Protein AF-A0A0F5JV60-F1 (afdb_monomer_lite)

Structure (mmCIF, N/CA/C/O backbone):
data_AF-A0A0F5JV60-F1
#
_entry.id   AF-A0A0F5JV60-F1
#
loop_
_atom_site.group_PDB
_atom_site.id
_atom_site.type_symbol
_atom_site.label_atom_id
_atom_site.label_alt_id
_atom_site.label_comp_id
_atom_site.label_asym_id
_atom_site.label_entity_id
_atom_site.label_seq_id
_atom_site.pdbx_PDB_ins_code
_atom_site.Cartn_x
_atom_site.Cartn_y
_atom_site.Cartn_z
_atom_site.occupancy
_atom_site.B_iso_or_equiv
_atom_site.auth_seq_id
_atom_site.auth_comp_id
_atom_site.auth_asym_id
_atom_site.auth_atom_id
_atom_site.pdbx_PDB_model_num
ATOM 1 N N . MET A 1 1 ? -15.713 -7.483 11.713 1.00 86.31 1 MET A N 1
ATOM 2 C CA . MET A 1 1 ? -15.907 -7.199 10.275 1.00 86.31 1 MET A CA 1
ATOM 3 C C . MET A 1 1 ? -15.087 -5.976 9.952 1.00 86.31 1 MET A C 1
ATOM 5 O O . MET A 1 1 ? -15.219 -4.983 10.658 1.00 86.31 1 MET A O 1
ATOM 9 N N . LEU A 1 2 ? -14.260 -6.073 8.915 1.00 94.25 2 LEU A N 1
ATOM 10 C CA . LEU A 1 2 ? -13.520 -4.951 8.355 1.00 94.25 2 LEU A CA 1
ATOM 11 C C . LEU A 1 2 ? -14.038 -4.670 6.953 1.00 94.25 2 LEU A C 1
ATOM 13 O O . LEU A 1 2 ? -14.329 -5.605 6.208 1.00 94.25 2 LEU A O 1
ATOM 17 N N . GLN A 1 3 ? -14.130 -3.394 6.607 1.00 95.38 3 GLN A N 1
ATOM 18 C CA . GLN A 1 3 ? -14.477 -2.960 5.263 1.00 95.38 3 GLN A CA 1
ATOM 19 C C . GLN A 1 3 ? -13.602 -1.775 4.877 1.00 95.38 3 GLN A C 1
ATOM 21 O O . GLN A 1 3 ? -13.417 -0.857 5.672 1.00 95.38 3 GLN A O 1
ATOM 26 N N . LEU A 1 4 ? -13.086 -1.801 3.653 1.00 95.88 4 LEU A N 1
ATOM 27 C CA . LEU A 1 4 ? -12.300 -0.722 3.077 1.00 95.88 4 LEU A CA 1
ATOM 28 C C . LEU A 1 4 ? -13.105 -0.076 1.943 1.00 95.88 4 LEU A C 1
ATOM 30 O O . LEU A 1 4 ? -13.628 -0.778 1.078 1.00 95.88 4 LEU A O 1
ATOM 34 N N . THR A 1 5 ? -13.231 1.246 1.969 1.00 97.06 5 THR A N 1
ATOM 35 C CA . THR A 1 5 ? -13.972 2.041 0.970 1.00 97.06 5 THR A CA 1
ATOM 36 C C . THR A 1 5 ? -13.149 3.244 0.537 1.00 97.06 5 THR A C 1
ATOM 38 O O . THR A 1 5 ? -12.196 3.618 1.222 1.00 97.06 5 THR A O 1
ATOM 41 N N . ALA A 1 6 ? -13.498 3.855 -0.590 1.00 96.88 6 ALA A N 1
ATOM 42 C CA . ALA A 1 6 ? -12.977 5.166 -0.946 1.00 96.88 6 ALA A CA 1
ATOM 43 C C . ALA A 1 6 ? -13.494 6.247 0.037 1.00 96.88 6 ALA A C 1
ATOM 45 O O . ALA A 1 6 ? -14.486 6.020 0.735 1.00 96.88 6 ALA A O 1
ATOM 46 N N . PRO A 1 7 ? -12.865 7.437 0.109 1.00 95.44 7 PRO A N 1
ATOM 47 C CA . PRO A 1 7 ? -13.284 8.514 1.014 1.00 95.44 7 PRO A CA 1
ATOM 48 C C . PRO A 1 7 ? -14.723 9.011 0.822 1.00 95.44 7 PRO A C 1
ATOM 50 O O . PRO A 1 7 ? -15.304 9.566 1.749 1.00 95.44 7 PRO A O 1
ATOM 53 N N . ASP A 1 8 ? -15.300 8.805 -0.361 1.00 94.94 8 ASP A N 1
ATOM 54 C CA . ASP A 1 8 ? -16.695 9.126 -0.681 1.00 94.94 8 ASP A CA 1
ATOM 55 C C . ASP A 1 8 ? -17.687 7.996 -0.331 1.00 94.94 8 ASP A C 1
ATOM 57 O O . ASP A 1 8 ? -18.889 8.132 -0.560 1.00 94.94 8 ASP A O 1
ATOM 61 N N . GLY A 1 9 ? -17.201 6.885 0.236 1.00 93.38 9 GLY A N 1
ATOM 62 C CA . GLY A 1 9 ? -17.988 5.709 0.610 1.00 93.38 9 GLY A CA 1
ATOM 63 C C . GLY A 1 9 ? -18.198 4.690 -0.515 1.00 93.38 9 GLY A C 1
ATOM 64 O O . GLY A 1 9 ? -18.817 3.650 -0.278 1.00 93.38 9 GLY A O 1
ATOM 65 N N . SER A 1 10 ? -17.687 4.947 -1.722 1.00 96.25 10 SER A N 1
ATOM 66 C CA . SER A 1 10 ? -17.743 3.990 -2.830 1.00 96.25 10 SER A CA 1
ATOM 67 C C . SER A 1 10 ? -16.739 2.836 -2.661 1.00 96.25 10 SER A C 1
ATOM 69 O O . SER A 1 10 ? -15.920 2.805 -1.734 1.00 96.25 10 SER A O 1
ATOM 71 N N . ALA A 1 11 ? -16.819 1.837 -3.544 1.00 94.75 11 ALA A N 1
ATOM 72 C CA . ALA A 1 11 ? -15.823 0.772 -3.586 1.00 94.75 11 ALA A CA 1
ATOM 73 C C . ALA A 1 11 ? -14.448 1.349 -3.958 1.00 94.75 11 ALA A C 1
ATOM 75 O O . ALA A 1 11 ? -14.347 2.212 -4.826 1.00 94.75 11 ALA A O 1
ATOM 76 N N . LEU A 1 12 ? -13.390 0.856 -3.314 1.00 93.19 12 LEU A N 1
ATOM 77 C CA . LEU A 1 12 ? -12.028 1.270 -3.640 1.00 93.19 12 LEU A CA 1
ATOM 78 C C . LEU A 1 12 ? -11.677 0.843 -5.075 1.00 93.19 12 LEU A C 1
ATOM 80 O O . LEU A 1 12 ? -11.911 -0.312 -5.434 1.00 93.19 12 LEU A O 1
ATOM 84 N N . ASP A 1 13 ? -11.108 1.746 -5.879 1.00 92.81 13 ASP A N 1
ATOM 85 C CA . ASP A 1 13 ? -10.626 1.393 -7.220 1.00 92.81 13 ASP A CA 1
ATOM 86 C C . ASP A 1 13 ? -9.494 0.359 -7.093 1.00 92.81 13 ASP A C 1
ATOM 88 O O . ASP A 1 13 ? -8.480 0.638 -6.444 1.00 92.81 13 ASP A O 1
ATOM 92 N N . PRO A 1 14 ? -9.635 -0.841 -7.685 1.00 91.94 14 PRO A N 1
ATOM 93 C CA . PRO A 1 14 ? -8.583 -1.849 -7.635 1.00 91.94 14 PRO A CA 1
ATOM 94 C C . PRO A 1 14 ? -7.375 -1.500 -8.521 1.00 91.94 14 PRO A C 1
ATOM 96 O O . PRO A 1 14 ? -6.368 -2.209 -8.475 1.00 91.94 14 PRO A O 1
ATOM 99 N N . ASN A 1 15 ? -7.454 -0.448 -9.344 1.00 95.12 15 ASN A N 1
ATOM 100 C CA . ASN A 1 15 ? -6.393 -0.048 -10.259 1.00 95.12 15 ASN A CA 1
ATOM 101 C C . ASN A 1 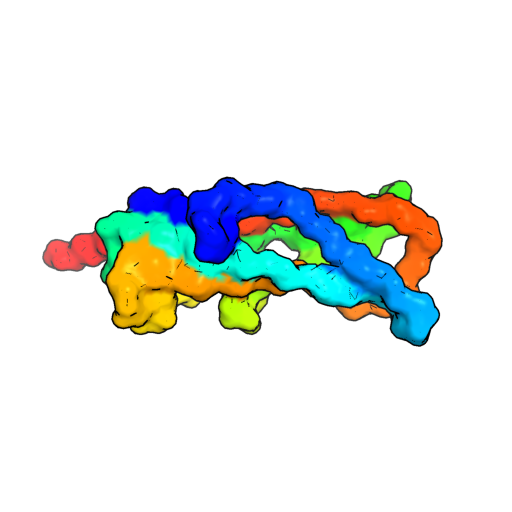15 ? -5.650 1.182 -9.743 1.00 95.12 15 ASN A C 1
ATOM 103 O O . ASN A 1 15 ? -6.225 2.238 -9.500 1.00 95.12 15 ASN A O 1
ATOM 107 N N . VAL A 1 16 ? -4.326 1.071 -9.677 1.00 95.62 16 VAL A N 1
ATOM 108 C CA . VAL A 1 16 ? -3.441 2.174 -9.299 1.00 95.62 16 VAL A CA 1
ATOM 109 C C . VAL A 1 16 ? -2.451 2.413 -10.429 1.00 95.62 16 VAL A C 1
ATOM 111 O O . VAL A 1 16 ? -1.782 1.489 -10.890 1.00 95.62 16 VAL A O 1
ATOM 114 N N . SER A 1 17 ? -2.353 3.661 -10.883 1.00 95.88 17 SER A N 1
ATOM 115 C CA . SER A 1 17 ? -1.406 4.069 -11.925 1.00 95.88 17 SER A CA 1
ATOM 116 C C . SER A 1 17 ? -0.271 4.893 -11.330 1.00 95.88 17 SER A C 1
ATOM 118 O O . SER A 1 17 ? -0.505 5.884 -10.644 1.00 95.88 17 SER A O 1
ATOM 120 N N . MET A 1 18 ? 0.969 4.517 -11.641 1.00 95.44 18 MET A N 1
ATOM 121 C CA . MET A 1 18 ? 2.164 5.271 -11.256 1.00 95.44 18 MET A CA 1
ATOM 122 C C . MET A 1 18 ? 2.627 6.139 -12.424 1.00 95.44 18 MET A C 1
ATOM 124 O O . MET A 1 18 ? 2.643 5.695 -13.574 1.00 95.44 18 MET A O 1
ATOM 128 N N . LYS A 1 19 ? 3.018 7.384 -12.144 1.00 94.06 19 LYS A N 1
ATOM 129 C CA . LYS A 1 19 ? 3.521 8.301 -13.175 1.00 94.06 19 LYS A CA 1
ATOM 130 C C . LYS A 1 19 ? 5.008 8.068 -13.398 1.00 94.06 19 LYS A C 1
ATOM 132 O O . LYS A 1 19 ? 5.770 7.987 -12.442 1.00 94.06 19 LYS A O 1
ATOM 137 N N . TYR A 1 20 ? 5.428 8.005 -14.654 1.00 92.50 20 TYR A N 1
ATOM 138 C CA . TYR A 1 20 ? 6.841 7.977 -15.014 1.00 92.50 20 TYR A CA 1
ATOM 139 C C . TYR A 1 20 ? 7.378 9.402 -15.191 1.00 92.50 20 TYR A C 1
ATOM 141 O O . TYR A 1 20 ? 6.746 10.234 -15.843 1.00 92.50 20 TYR A O 1
ATOM 149 N N . SER A 1 21 ? 8.548 9.677 -14.616 1.00 90.06 21 SER A N 1
ATOM 150 C CA . SER A 1 21 ? 9.240 10.961 -14.718 1.00 90.06 21 SER A CA 1
ATOM 151 C C . SER A 1 21 ? 10.451 10.843 -15.639 1.00 90.06 21 SER A C 1
ATOM 153 O O . SER A 1 21 ? 11.393 10.105 -15.351 1.00 90.06 21 SER A O 1
ATOM 155 N N . LEU A 1 22 ? 10.462 11.633 -16.717 1.00 88.00 22 LEU A N 1
ATOM 156 C CA . LEU A 1 22 ? 11.599 11.729 -17.641 1.00 88.00 22 LEU A CA 1
ATOM 157 C C . LEU A 1 22 ? 12.827 12.402 -17.009 1.00 88.00 22 LEU A C 1
ATOM 159 O O . LEU A 1 22 ? 13.945 12.151 -17.442 1.00 88.00 22 LEU A O 1
ATOM 163 N N . ILE A 1 23 ? 12.623 13.241 -15.987 1.00 88.62 23 ILE A N 1
ATOM 164 C CA . ILE A 1 23 ? 13.699 13.988 -15.318 1.00 88.62 23 ILE A CA 1
ATOM 165 C C . ILE A 1 23 ? 14.522 13.054 -14.430 1.00 88.62 23 ILE A C 1
ATOM 167 O O . ILE A 1 23 ? 15.747 13.126 -14.406 1.00 88.62 23 ILE A O 1
ATOM 171 N N . THR A 1 24 ? 13.842 12.177 -13.692 1.00 86.56 24 THR A N 1
ATOM 172 C CA . THR A 1 24 ? 14.479 11.271 -12.729 1.00 86.56 24 THR A CA 1
ATOM 173 C C . THR A 1 24 ? 14.680 9.866 -13.284 1.00 86.56 24 THR A C 1
ATOM 175 O O . THR A 1 24 ? 15.405 9.089 -12.673 1.00 86.56 24 THR A O 1
ATOM 178 N N . ASN A 1 25 ? 14.069 9.540 -14.431 1.00 88.25 25 ASN A N 1
ATOM 179 C CA . ASN A 1 25 ? 14.030 8.193 -15.005 1.00 88.25 25 ASN A CA 1
ATOM 180 C C . ASN A 1 25 ? 13.503 7.154 -13.991 1.00 88.25 25 ASN A C 1
ATOM 182 O O . ASN A 1 25 ? 14.057 6.068 -13.820 1.00 88.25 25 ASN A O 1
ATOM 186 N N . THR A 1 26 ? 12.446 7.522 -13.262 1.00 89.62 26 THR A N 1
ATOM 187 C CA . THR A 1 26 ? 11.829 6.697 -12.213 1.00 89.62 26 THR A CA 1
ATOM 188 C C . THR A 1 26 ? 10.306 6.795 -12.248 1.00 89.62 26 THR A C 1
ATOM 190 O O . THR A 1 26 ? 9.735 7.713 -12.841 1.00 89.62 26 THR A O 1
ATOM 193 N N . LEU A 1 27 ? 9.638 5.846 -11.587 1.00 92.50 27 LEU A N 1
ATOM 194 C CA . LEU A 1 27 ? 8.219 5.952 -11.263 1.00 92.50 27 LEU A CA 1
ATOM 195 C C . LEU A 1 27 ? 8.045 6.784 -9.986 1.00 92.50 27 LEU A C 1
ATOM 197 O O . LEU A 1 27 ? 8.771 6.604 -9.007 1.00 92.50 27 LEU A O 1
ATOM 201 N N . SER A 1 28 ? 7.079 7.693 -9.990 1.00 92.75 28 SER A N 1
ATOM 202 C CA . SER A 1 28 ? 6.613 8.370 -8.783 1.00 92.75 28 SER A CA 1
ATOM 203 C C . SER A 1 28 ? 5.774 7.404 -7.942 1.00 92.75 28 SER A C 1
ATOM 205 O O . SER A 1 28 ? 5.015 6.621 -8.523 1.00 92.75 28 SER A O 1
ATOM 207 N N . PRO A 1 29 ? 5.868 7.461 -6.601 1.00 95.12 29 PRO A N 1
ATOM 208 C CA . PRO A 1 29 ? 4.938 6.753 -5.734 1.00 95.12 29 PRO A CA 1
ATOM 209 C C . PRO A 1 29 ? 3.482 7.103 -6.056 1.00 95.12 29 PRO A C 1
ATOM 211 O O . PRO A 1 29 ? 3.196 8.196 -6.553 1.00 95.12 29 PRO A O 1
ATOM 214 N N . ALA A 1 30 ? 2.583 6.171 -5.770 1.00 96.06 30 ALA A N 1
ATOM 215 C CA . ALA A 1 30 ? 1.148 6.377 -5.870 1.00 96.06 30 ALA A CA 1
ATOM 216 C C . ALA A 1 30 ? 0.509 6.222 -4.490 1.00 96.06 30 ALA A C 1
ATOM 218 O O . ALA A 1 30 ? 0.824 5.273 -3.772 1.00 96.06 30 ALA A O 1
ATOM 219 N N . ASP A 1 31 ? -0.394 7.142 -4.169 1.00 96.19 31 ASP A N 1
ATOM 220 C CA . ASP A 1 31 ? -1.135 7.172 -2.913 1.00 96.19 31 ASP A CA 1
ATOM 221 C C . ASP A 1 31 ? -2.592 6.785 -3.167 1.00 96.19 31 ASP A C 1
ATOM 223 O O . ASP A 1 31 ? -3.211 7.232 -4.140 1.00 96.19 31 ASP A O 1
ATOM 227 N N . VAL A 1 32 ? -3.137 5.949 -2.289 1.00 96.69 32 VAL A N 1
ATOM 228 C CA . VAL A 1 32 ? -4.537 5.529 -2.297 1.00 96.69 32 VAL A CA 1
ATOM 229 C C . VAL A 1 32 ? -5.114 5.786 -0.918 1.00 96.69 32 VAL A C 1
ATOM 231 O O . VAL A 1 32 ? -4.826 5.077 0.046 1.00 96.69 32 VAL A O 1
ATOM 234 N N . ASN A 1 33 ? -5.973 6.796 -0.854 1.00 97.06 33 ASN A N 1
ATOM 235 C CA . ASN A 1 33 ? -6.726 7.114 0.346 1.00 97.06 33 ASN A CA 1
ATOM 236 C C . ASN A 1 33 ? -7.954 6.210 0.444 1.00 97.06 33 ASN A C 1
ATOM 238 O O . ASN A 1 33 ? -8.673 6.012 -0.536 1.00 97.06 33 ASN A O 1
ATOM 242 N N . ALA A 1 34 ? -8.217 5.709 1.643 1.00 96.94 34 ALA A N 1
ATOM 243 C CA . ALA A 1 34 ? -9.343 4.849 1.944 1.00 96.94 34 ALA A CA 1
ATOM 244 C C . ALA A 1 34 ? -9.905 5.131 3.343 1.00 96.94 34 ALA A C 1
ATOM 246 O O . ALA A 1 34 ? -9.251 5.722 4.203 1.00 96.94 34 ALA A O 1
ATOM 247 N N . ILE A 1 35 ? -11.125 4.660 3.580 1.00 97.31 35 ILE A N 1
ATOM 248 C CA . ILE A 1 35 ? -11.748 4.595 4.898 1.00 97.31 35 ILE A CA 1
ATOM 249 C C . ILE A 1 35 ? -11.848 3.130 5.300 1.00 97.31 35 ILE A C 1
ATOM 251 O O . ILE A 1 35 ? -12.496 2.331 4.618 1.00 97.31 35 ILE A O 1
ATOM 255 N N . LEU A 1 36 ? -11.213 2.789 6.421 1.00 97.06 36 LEU A N 1
ATOM 256 C CA . LEU A 1 36 ? -11.350 1.493 7.073 1.00 97.06 36 LEU A CA 1
ATOM 257 C C . LEU A 1 36 ? -12.457 1.580 8.119 1.00 97.06 36 LEU A C 1
ATOM 259 O O . LEU A 1 36 ? -12.310 2.276 9.121 1.00 97.06 36 LEU A O 1
ATOM 263 N N . ALA A 1 37 ? -13.547 0.855 7.900 1.00 96.44 37 ALA A N 1
ATOM 264 C CA . ALA A 1 37 ? -14.636 0.699 8.849 1.00 96.44 37 ALA A CA 1
ATOM 265 C C . ALA A 1 37 ? -14.509 -0.623 9.613 1.00 96.44 37 ALA A C 1
ATOM 267 O O . ALA A 1 37 ? -14.091 -1.648 9.065 1.00 96.44 37 ALA A O 1
ATOM 268 N N . THR A 1 38 ? -14.909 -0.601 10.881 1.00 95.94 38 THR A N 1
ATOM 269 C CA . THR A 1 38 ? -14.878 -1.761 11.765 1.00 95.94 38 THR A CA 1
ATOM 270 C C . THR A 1 38 ? -16.106 -1.834 12.667 1.00 95.94 38 THR A C 1
ATOM 272 O O . THR A 1 38 ? -16.680 -0.818 13.040 1.00 95.94 38 THR A O 1
ATOM 275 N N . ASN A 1 39 ? -16.501 -3.041 13.070 1.00 94.38 39 ASN A N 1
ATOM 276 C CA . ASN A 1 39 ? -17.514 -3.244 14.112 1.00 94.38 39 ASN A CA 1
ATOM 277 C C . ASN A 1 39 ? -16.923 -3.398 15.530 1.00 94.38 39 ASN A C 1
ATOM 279 O O . ASN A 1 39 ? -17.685 -3.564 16.478 1.00 94.38 39 ASN A O 1
ATOM 283 N N . ALA A 1 40 ? -15.595 -3.378 15.683 1.00 94.06 40 ALA A N 1
ATOM 284 C CA . ALA A 1 40 ? -14.926 -3.457 16.984 1.00 94.06 40 ALA A CA 1
ATOM 285 C C . ALA A 1 40 ? -13.700 -2.516 17.024 1.00 94.06 40 ALA A C 1
ATOM 287 O O . ALA A 1 40 ? -12.565 -2.963 16.834 1.00 94.06 40 ALA A O 1
ATOM 288 N N . PRO A 1 41 ? -13.912 -1.204 17.256 1.00 93.88 41 PRO A N 1
ATOM 289 C CA . PRO A 1 41 ? -12.868 -0.168 17.195 1.00 93.88 41 PRO A CA 1
ATOM 290 C C . PRO A 1 41 ? -11.829 -0.257 18.321 1.00 93.88 41 PRO A C 1
ATOM 292 O O . PRO A 1 41 ? -10.830 0.451 18.295 1.00 93.88 41 PRO A O 1
ATOM 295 N N . THR A 1 42 ? -12.046 -1.121 19.313 1.00 93.50 42 THR A N 1
ATOM 296 C CA . THR A 1 42 ? -11.091 -1.405 20.394 1.00 93.50 42 THR A CA 1
ATOM 297 C C . THR A 1 42 ? -10.062 -2.466 20.015 1.00 93.50 42 THR A C 1
ATOM 299 O O . THR A 1 42 ? -9.074 -2.642 20.726 1.00 93.50 42 THR A O 1
ATOM 302 N N . ASN A 1 43 ? -10.281 -3.185 18.913 1.00 94.44 43 ASN A N 1
ATOM 303 C CA . ASN A 1 43 ? -9.411 -4.270 18.486 1.00 94.44 43 ASN A CA 1
ATOM 304 C C . ASN A 1 43 ? -8.351 -3.751 17.522 1.00 94.44 43 ASN A C 1
ATOM 306 O O . ASN A 1 43 ? -8.651 -2.988 16.601 1.00 94.44 43 ASN A O 1
ATOM 310 N N . ASN A 1 44 ? -7.111 -4.195 17.713 1.00 95.62 44 ASN A N 1
ATOM 311 C CA . ASN A 1 44 ? -6.026 -3.822 16.817 1.00 95.62 44 ASN A CA 1
ATOM 312 C C . ASN A 1 44 ? -6.248 -4.400 15.417 1.00 95.62 44 ASN A C 1
ATOM 314 O O . ASN A 1 44 ? -6.891 -5.441 15.240 1.00 95.62 44 ASN A O 1
ATOM 318 N N . ILE A 1 45 ? -5.641 -3.737 14.440 1.00 97.31 45 ILE A N 1
ATOM 319 C CA . ILE A 1 45 ? -5.570 -4.211 13.064 1.00 97.31 45 ILE A CA 1
ATOM 320 C C . ILE A 1 45 ? -4.164 -4.737 12.825 1.00 97.31 45 ILE A C 1
ATOM 322 O O . ILE A 1 45 ? -3.186 -4.087 13.193 1.00 97.31 45 ILE A O 1
ATOM 326 N N . VAL A 1 46 ? -4.056 -5.905 12.207 1.00 96.75 46 VAL A N 1
ATOM 327 C CA . VAL A 1 46 ? -2.795 -6.377 11.637 1.00 96.75 46 VAL A CA 1
ATOM 328 C C . VAL A 1 46 ? -2.880 -6.278 10.124 1.00 96.75 46 VAL A C 1
ATOM 330 O O . VAL A 1 46 ? -3.913 -6.589 9.528 1.00 96.75 46 VAL A O 1
ATOM 333 N N . ALA A 1 47 ? -1.800 -5.797 9.519 1.00 97.69 47 ALA A N 1
ATOM 334 C CA . ALA A 1 47 ? -1.665 -5.694 8.077 1.00 97.69 47 ALA A CA 1
ATOM 335 C C . ALA A 1 47 ? -0.380 -6.380 7.618 1.00 97.69 47 ALA A C 1
ATOM 337 O O . ALA A 1 47 ? 0.663 -6.259 8.268 1.00 97.69 47 ALA A O 1
ATOM 338 N N . SER A 1 48 ? -0.436 -7.063 6.484 1.00 97.75 48 SER A N 1
ATOM 339 C CA . SER A 1 48 ? 0.735 -7.657 5.846 1.00 97.75 48 SER A CA 1
ATOM 340 C C . SER A 1 48 ? 0.615 -7.604 4.328 1.00 97.75 48 SER A C 1
ATOM 342 O O . SER A 1 48 ? -0.447 -7.363 3.754 1.00 97.75 48 SER A O 1
ATOM 344 N N . VAL A 1 49 ? 1.755 -7.794 3.677 1.00 97.38 49 VAL A N 1
ATOM 345 C CA . VAL A 1 49 ? 1.867 -7.965 2.233 1.00 97.38 49 VAL A CA 1
ATOM 346 C C . VAL A 1 49 ? 2.553 -9.315 2.028 1.00 97.38 49 VAL A C 1
ATOM 348 O O . VAL A 1 49 ? 3.769 -9.402 2.223 1.00 97.38 49 VAL A O 1
ATOM 351 N N . PRO A 1 50 ? 1.798 -10.389 1.717 1.00 95.12 50 PRO A N 1
ATOM 352 C CA . PRO A 1 50 ? 2.274 -11.773 1.831 1.00 95.12 50 PRO A CA 1
ATOM 353 C C . PRO A 1 50 ? 3.469 -12.073 0.919 1.00 95.12 50 PRO A C 1
ATOM 355 O O . PRO A 1 50 ? 4.289 -12.939 1.219 1.00 95.12 50 PRO A O 1
ATOM 358 N N . MET A 1 51 ? 3.604 -11.320 -0.173 1.00 94.38 51 MET A N 1
ATOM 359 C CA . MET A 1 51 ? 4.754 -11.350 -1.069 1.00 94.38 51 MET A CA 1
ATOM 360 C C . MET A 1 51 ? 5.133 -9.941 -1.503 1.00 94.38 51 MET A C 1
ATOM 362 O O . MET A 1 51 ? 4.255 -9.112 -1.725 1.00 94.38 51 MET A O 1
ATOM 366 N N . THR A 1 52 ? 6.431 -9.679 -1.674 1.00 94.25 52 THR A N 1
ATOM 367 C CA . THR A 1 52 ? 6.904 -8.409 -2.236 1.00 94.25 52 THR A CA 1
ATOM 368 C C . THR A 1 52 ? 6.265 -8.186 -3.607 1.00 94.25 52 THR A C 1
ATOM 370 O O . THR A 1 52 ? 6.518 -8.981 -4.515 1.00 94.25 52 THR A O 1
ATOM 373 N N . PRO A 1 53 ? 5.457 -7.129 -3.790 1.00 96.31 53 PRO A N 1
ATOM 374 C CA . PRO A 1 53 ? 4.833 -6.875 -5.074 1.00 96.31 53 PRO A CA 1
ATOM 375 C C . PRO A 1 53 ? 5.883 -6.427 -6.081 1.00 96.31 53 PRO A C 1
ATOM 377 O O . PRO A 1 53 ? 6.829 -5.713 -5.742 1.00 96.31 53 PRO A O 1
ATOM 380 N N . VAL A 1 54 ? 5.709 -6.829 -7.333 1.00 96.44 54 VAL A N 1
ATOM 381 C CA . VAL A 1 54 ? 6.640 -6.515 -8.415 1.00 96.44 54 VAL A CA 1
ATOM 382 C C . VAL A 1 54 ? 5.839 -6.080 -9.634 1.00 96.44 54 VAL A C 1
ATOM 384 O O . VAL A 1 54 ? 4.848 -6.716 -9.993 1.00 96.44 54 VAL A O 1
ATOM 387 N N . LEU A 1 55 ? 6.272 -4.996 -10.274 1.00 96.44 55 LEU A N 1
ATOM 388 C CA . LEU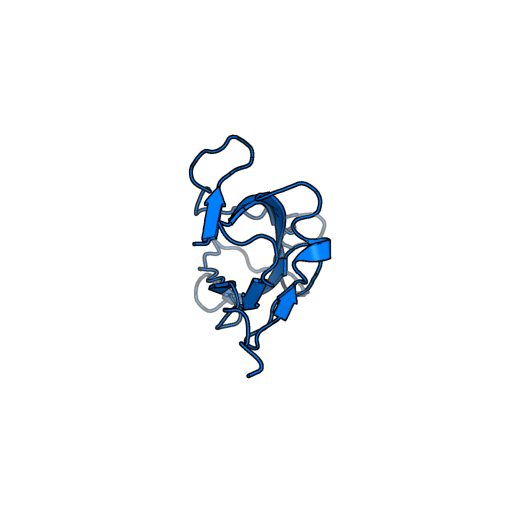 A 1 55 ? 5.814 -4.637 -11.609 1.00 96.44 55 LEU A CA 1
ATOM 389 C C . LEU A 1 55 ? 6.704 -5.304 -12.660 1.00 96.44 55 LEU A C 1
ATOM 391 O O . LEU A 1 55 ? 7.930 -5.225 -12.575 1.00 96.44 55 LEU A O 1
ATOM 395 N N . PHE A 1 56 ? 6.094 -5.894 -13.682 1.00 95.81 56 PHE A N 1
ATOM 396 C CA . PHE A 1 56 ? 6.772 -6.644 -14.736 1.00 95.81 56 PHE A CA 1
ATOM 397 C C . PHE A 1 56 ? 6.585 -5.995 -16.108 1.00 95.81 56 PHE A C 1
ATOM 399 O O . PHE A 1 56 ? 5.482 -5.565 -16.448 1.00 95.81 56 PHE A O 1
ATOM 406 N N . SER A 1 57 ? 7.653 -5.993 -16.909 1.00 94.69 57 SER A N 1
ATOM 407 C CA . SER A 1 57 ? 7.652 -5.683 -18.346 1.00 94.69 57 SER A CA 1
ATOM 408 C C . SER A 1 57 ? 8.628 -6.632 -19.050 1.00 94.69 57 SER A C 1
ATOM 410 O O . SER A 1 57 ? 9.845 -6.413 -19.058 1.00 94.69 57 SER A O 1
ATOM 412 N N . GLY A 1 58 ? 8.111 -7.745 -19.581 1.00 91.88 58 GLY A N 1
ATOM 413 C CA . GLY A 1 58 ? 8.944 -8.846 -20.075 1.00 91.88 58 GLY A CA 1
ATOM 414 C C . GLY A 1 58 ? 9.782 -9.453 -18.945 1.00 91.88 58 GLY A C 1
ATOM 415 O O . GLY A 1 58 ? 9.237 -9.894 -17.937 1.00 91.88 58 GLY A O 1
ATOM 416 N N . THR A 1 59 ? 11.108 -9.452 -19.097 1.00 91.88 59 THR A N 1
ATOM 417 C CA . THR A 1 59 ? 12.054 -9.899 -18.057 1.00 91.88 59 THR A CA 1
ATOM 418 C C . THR A 1 59 ? 12.411 -8.805 -17.048 1.00 91.88 59 THR A C 1
ATOM 420 O O . THR A 1 59 ? 13.032 -9.101 -16.027 1.00 91.88 59 THR A O 1
ATOM 423 N N . ASN A 1 60 ? 12.026 -7.549 -17.302 1.00 91.56 60 ASN A N 1
ATOM 424 C CA . ASN A 1 60 ? 12.311 -6.439 -16.400 1.00 91.56 60 ASN A CA 1
ATOM 425 C C . ASN A 1 60 ? 11.341 -6.440 -15.221 1.00 91.56 60 ASN A C 1
ATOM 427 O O . ASN A 1 60 ? 10.131 -6.592 -15.402 1.00 91.56 60 ASN A O 1
ATOM 431 N N . GLN A 1 61 ? 11.877 -6.197 -14.028 1.00 93.69 61 GLN A N 1
ATOM 432 C CA . GLN A 1 61 ? 11.136 -6.219 -12.772 1.00 93.69 61 GLN A CA 1
ATOM 433 C C . GLN A 1 61 ? 11.415 -4.956 -11.963 1.00 93.69 61 GLN A C 1
ATOM 435 O O . GLN A 1 61 ? 12.562 -4.525 -11.857 1.00 93.69 61 GLN A O 1
ATOM 440 N N . ILE A 1 62 ? 10.369 -4.387 -11.367 1.00 94.25 62 ILE A N 1
ATOM 441 C CA . ILE A 1 62 ? 10.467 -3.267 -10.430 1.00 94.25 62 ILE A CA 1
ATOM 442 C C . ILE A 1 62 ? 9.757 -3.683 -9.139 1.00 94.25 62 ILE A C 1
ATOM 444 O O . ILE A 1 62 ? 8.524 -3.677 -9.100 1.00 94.25 62 ILE A O 1
ATOM 448 N N . PRO A 1 63 ? 10.499 -4.063 -8.087 1.00 95.12 63 PRO A N 1
ATOM 449 C CA . PRO A 1 63 ? 9.914 -4.323 -6.779 1.00 95.12 63 PRO A CA 1
ATOM 450 C C . PRO A 1 63 ? 9.245 -3.068 -6.219 1.00 95.1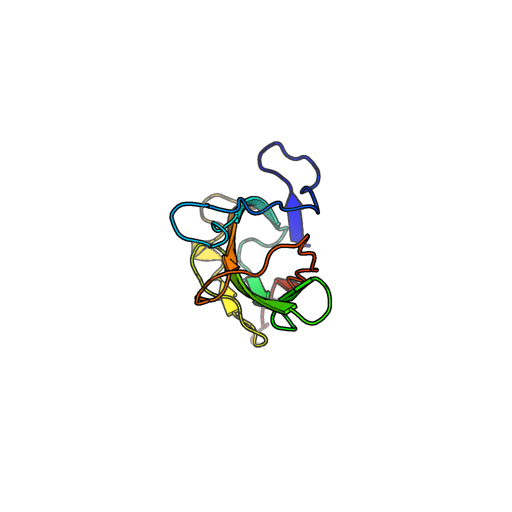2 63 PRO A C 1
ATOM 452 O O . PRO A 1 63 ? 9.759 -1.959 -6.382 1.00 95.12 63 PRO A O 1
ATOM 455 N N . LEU A 1 64 ? 8.126 -3.246 -5.526 1.00 96.25 64 LEU A N 1
ATOM 456 C CA . LEU A 1 64 ? 7.408 -2.184 -4.836 1.00 96.25 64 LEU A CA 1
ATOM 457 C C . LEU A 1 64 ? 7.545 -2.340 -3.320 1.00 96.25 64 LEU A C 1
ATOM 459 O O . LEU A 1 64 ? 7.537 -3.441 -2.773 1.00 96.25 64 LEU A O 1
ATOM 463 N N . THR A 1 65 ? 7.622 -1.205 -2.637 1.00 95.81 65 THR A N 1
ATOM 464 C CA . THR A 1 65 ? 7.361 -1.089 -1.205 1.00 95.81 65 THR A CA 1
ATOM 465 C C . THR A 1 65 ? 5.930 -0.611 -1.017 1.00 95.81 65 THR A C 1
ATOM 467 O O . THR A 1 65 ? 5.493 0.314 -1.700 1.00 95.81 65 THR A O 1
ATOM 470 N N . VAL A 1 66 ? 5.221 -1.220 -0.071 1.00 97.25 66 VAL A N 1
ATOM 471 C CA . VAL A 1 66 ? 3.866 -0.821 0.319 1.00 97.25 66 VAL A CA 1
ATOM 472 C C . VAL A 1 66 ? 3.918 -0.289 1.742 1.00 97.25 66 VAL A C 1
ATOM 474 O O . VAL A 1 66 ? 4.514 -0.918 2.621 1.00 97.25 66 VAL A O 1
ATOM 477 N N . LYS A 1 67 ? 3.296 0.860 1.982 1.00 97.88 67 LYS A N 1
ATOM 478 C CA . LYS A 1 67 ? 3.107 1.406 3.326 1.00 97.88 67 LYS A CA 1
ATOM 479 C C . LYS A 1 67 ? 1.626 1.607 3.601 1.00 97.88 67 LYS A C 1
ATOM 481 O O . LYS A 1 67 ? 0.883 1.937 2.686 1.00 97.88 67 LYS A O 1
ATOM 486 N N . MET A 1 68 ? 1.244 1.471 4.866 1.00 97.62 68 MET A N 1
ATOM 487 C CA . MET A 1 68 ? -0.046 1.919 5.385 1.00 97.62 68 MET A CA 1
ATOM 488 C C . MET A 1 68 ? 0.205 2.979 6.458 1.00 97.62 68 MET A C 1
ATOM 490 O O . MET A 1 68 ? 0.967 2.724 7.392 1.00 97.62 68 MET A O 1
ATOM 494 N N . ASN A 1 69 ? -0.390 4.167 6.326 1.00 96.00 69 ASN A N 1
ATOM 495 C CA . ASN A 1 69 ? -0.192 5.298 7.244 1.00 96.00 69 ASN A CA 1
ATOM 496 C C . ASN A 1 69 ? 1.301 5.559 7.525 1.00 96.00 69 ASN A C 1
ATOM 498 O O . ASN A 1 69 ? 1.752 5.595 8.672 1.00 96.00 69 ASN A O 1
ATOM 502 N N . ASN A 1 70 ? 2.088 5.655 6.446 1.00 95.81 70 ASN A N 1
ATOM 503 C CA . ASN A 1 70 ? 3.548 5.822 6.452 1.00 95.81 70 ASN A CA 1
ATOM 504 C C . ASN A 1 70 ? 4.357 4.690 7.136 1.00 95.81 70 ASN A C 1
ATOM 506 O O . ASN A 1 70 ? 5.581 4.780 7.244 1.00 95.81 70 ASN A O 1
ATOM 510 N N . THR A 1 71 ? 3.713 3.596 7.546 1.00 97.06 71 THR A N 1
ATOM 511 C CA . THR A 1 71 ? 4.372 2.424 8.135 1.00 97.06 71 THR A CA 1
ATOM 512 C C . THR A 1 71 ? 4.592 1.354 7.060 1.00 97.06 71 THR A C 1
ATOM 514 O O . THR A 1 71 ? 3.613 0.899 6.465 1.00 97.06 71 THR A O 1
ATOM 517 N N . PRO A 1 72 ? 5.841 0.933 6.775 1.00 96.25 72 PRO A N 1
ATOM 518 C CA . PRO A 1 72 ? 6.116 -0.128 5.805 1.00 96.25 72 PRO A CA 1
ATOM 519 C C . PRO A 1 72 ? 5.480 -1.460 6.200 1.00 96.25 72 PRO A C 1
ATOM 521 O O . PRO A 1 72 ? 5.686 -1.935 7.317 1.00 96.25 72 PRO A O 1
ATOM 524 N N . LEU A 1 73 ? 4.763 -2.074 5.259 1.00 97.25 73 LEU A N 1
ATOM 525 C CA . LEU A 1 73 ? 4.218 -3.418 5.412 1.00 97.25 73 LEU A CA 1
ATOM 526 C C . LEU A 1 73 ? 5.266 -4.465 5.024 1.00 97.25 73 LEU A C 1
ATOM 528 O O . LEU A 1 73 ? 6.140 -4.229 4.186 1.00 97.25 73 LEU A O 1
ATOM 532 N N . LYS A 1 74 ? 5.180 -5.634 5.658 1.00 94.12 74 LYS A N 1
ATOM 533 C CA . LYS A 1 74 ? 6.088 -6.770 5.459 1.00 94.12 74 LYS A CA 1
ATOM 534 C C . LYS A 1 74 ? 5.276 -8.044 5.227 1.00 94.12 74 LYS A C 1
ATOM 536 O O . LYS A 1 74 ? 4.058 -8.039 5.384 1.00 94.12 74 LYS A O 1
ATOM 541 N N . SER A 1 75 ? 5.960 -9.137 4.893 1.00 94.25 75 SER A N 1
ATOM 542 C CA . SER A 1 75 ? 5.344 -10.470 4.854 1.00 94.25 75 SER A CA 1
ATOM 543 C C . SER A 1 75 ? 4.894 -10.941 6.237 1.00 94.25 75 SER A C 1
ATOM 545 O O . SER A 1 75 ? 3.895 -11.641 6.355 1.00 94.25 75 SER A O 1
ATOM 547 N N . SER A 1 76 ? 5.596 -10.518 7.291 1.00 94.25 76 SER A N 1
ATOM 548 C CA . SER A 1 76 ? 5.135 -10.648 8.671 1.00 94.25 76 SER A CA 1
ATOM 549 C C . SER A 1 76 ? 4.078 -9.598 9.009 1.00 94.25 76 SER A C 1
ATOM 551 O O . SER A 1 76 ? 4.130 -8.471 8.509 1.00 94.25 76 SER A O 1
ATOM 553 N N . GLU A 1 77 ? 3.189 -9.933 9.940 1.00 95.12 77 GLU A N 1
ATOM 554 C CA . GLU A 1 77 ? 2.182 -9.009 10.461 1.00 95.12 77 GLU A CA 1
ATOM 555 C C . GLU A 1 77 ? 2.807 -7.711 10.989 1.00 95.12 77 GLU A C 1
ATOM 557 O O . GLU A 1 77 ? 3.798 -7.706 11.723 1.00 95.12 77 GLU A O 1
ATOM 562 N N . THR A 1 78 ? 2.196 -6.593 10.611 1.00 97.00 78 THR A N 1
ATOM 563 C CA . THR A 1 78 ? 2.485 -5.261 11.141 1.00 97.00 78 THR A CA 1
ATOM 564 C C . THR A 1 78 ? 1.278 -4.807 11.953 1.00 97.00 78 THR A C 1
ATOM 566 O O . THR A 1 78 ? 0.167 -4.751 11.430 1.00 97.00 78 THR A O 1
ATOM 569 N N . LEU A 1 79 ? 1.483 -4.516 13.240 1.00 96.38 79 LEU A N 1
ATOM 570 C CA . LEU A 1 79 ? 0.413 -4.182 14.182 1.00 96.38 79 LEU A CA 1
ATOM 571 C C . LEU A 1 79 ? 0.090 -2.682 14.175 1.00 96.38 79 LEU A C 1
ATOM 573 O O . LEU A 1 79 ? 0.970 -1.850 14.393 1.00 96.38 79 LEU A O 1
ATOM 577 N N . PHE A 1 80 ? -1.194 -2.358 14.054 1.00 96.75 80 PHE A N 1
ATOM 578 C CA . PHE A 1 80 ? -1.752 -1.013 14.163 1.00 96.75 80 PHE A CA 1
ATOM 579 C C . PHE A 1 80 ? -2.690 -0.957 15.366 1.00 96.75 80 PHE A C 1
ATOM 581 O O . PHE A 1 80 ? -3.705 -1.658 15.427 1.00 96.75 80 PHE A O 1
ATOM 588 N N . LYS A 1 81 ? -2.331 -0.134 16.357 1.00 95.69 81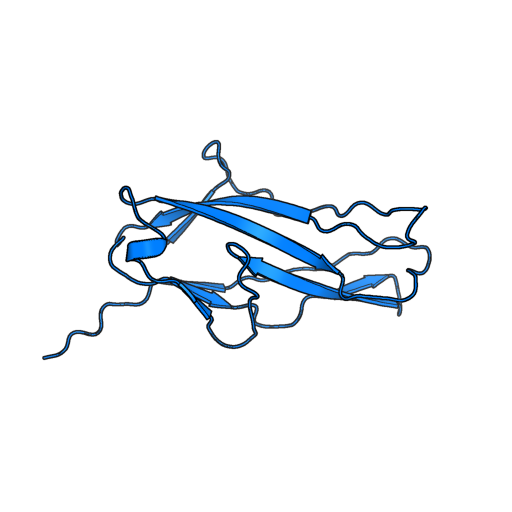 LYS A N 1
ATOM 589 C CA . LYS A 1 81 ? -3.071 -0.060 17.618 1.00 95.69 81 LYS A CA 1
ATOM 590 C C . LYS A 1 81 ? -4.424 0.611 17.421 1.00 95.69 81 LYS A C 1
ATOM 592 O O . LYS A 1 81 ? -4.505 1.708 16.864 1.00 95.69 81 LYS A O 1
ATOM 597 N N . ALA A 1 82 ? -5.466 -0.014 17.956 1.00 94.75 82 ALA A N 1
ATOM 598 C CA . ALA A 1 82 ? -6.843 0.436 17.785 1.00 94.75 82 ALA A CA 1
ATOM 599 C C . ALA A 1 82 ? -7.053 1.883 18.262 1.00 94.75 82 ALA A C 1
ATOM 601 O O . ALA A 1 82 ? -7.598 2.703 17.534 1.00 94.75 82 ALA A O 1
ATOM 602 N N . ASN A 1 83 ? -6.504 2.231 19.431 1.00 93.25 83 ASN A N 1
ATOM 603 C CA . ASN A 1 83 ? -6.612 3.570 20.021 1.00 93.25 83 ASN A CA 1
ATOM 604 C C . ASN A 1 83 ? -5.921 4.684 19.211 1.00 93.25 83 ASN A C 1
ATOM 606 O O . ASN A 1 83 ? -6.229 5.855 19.409 1.00 93.25 83 ASN A O 1
ATOM 610 N N . THR A 1 84 ? -4.983 4.334 18.327 1.00 93.94 84 THR A N 1
ATOM 611 C CA . THR A 1 84 ? -4.344 5.285 17.403 1.00 93.94 84 THR A CA 1
ATOM 612 C C . THR A 1 84 ? -5.064 5.370 16.066 1.00 93.94 84 THR A C 1
ATOM 614 O O . THR A 1 84 ? -5.036 6.414 15.425 1.00 93.94 84 THR A O 1
ATOM 617 N N . LEU A 1 85 ? -5.697 4.274 15.643 1.00 94.62 85 LEU A N 1
ATOM 618 C CA . LEU A 1 85 ? -6.324 4.158 14.333 1.00 94.62 85 LEU A CA 1
ATOM 619 C C . LEU A 1 85 ? -7.766 4.682 14.354 1.00 94.62 85 LEU A C 1
ATOM 621 O O . LEU A 1 85 ? -8.160 5.463 13.495 1.00 94.62 85 LEU A O 1
ATOM 625 N N . PHE A 1 86 ? -8.531 4.290 15.371 1.00 94.81 86 PHE A N 1
ATOM 626 C CA . PHE A 1 86 ? -9.953 4.576 15.542 1.00 94.81 86 PHE A CA 1
ATOM 627 C C . PHE A 1 86 ? -10.163 5.611 16.654 1.00 94.81 86 PHE A C 1
ATOM 629 O O . PHE A 1 86 ? -10.727 5.323 17.707 1.00 94.81 86 PHE A O 1
ATOM 636 N N . THR A 1 87 ? -9.663 6.831 16.445 1.00 90.00 87 THR A N 1
ATOM 637 C CA . THR A 1 87 ? -9.717 7.895 17.465 1.00 90.00 87 THR A CA 1
ATOM 638 C C . THR A 1 87 ? -11.126 8.443 17.688 1.00 90.00 87 THR A C 1
ATOM 640 O O . THR A 1 87 ? -11.455 8.828 18.806 1.00 90.00 87 THR A O 1
ATOM 643 N N . ASN A 1 88 ? -11.968 8.440 16.649 1.00 87.06 88 ASN A N 1
ATOM 644 C CA . ASN A 1 88 ? -13.298 9.057 16.652 1.00 87.06 88 ASN A CA 1
ATOM 645 C C . ASN A 1 88 ? -14.384 8.094 16.136 1.00 87.06 88 ASN A C 1
ATOM 647 O O . ASN A 1 88 ? -15.144 8.423 15.226 1.00 87.06 88 ASN A O 1
ATOM 651 N N . GLY A 1 89 ? -14.461 6.891 16.713 1.00 92.12 89 GLY A N 1
ATOM 652 C CA . GLY A 1 89 ? -15.534 5.930 16.439 1.00 92.12 89 GLY A CA 1
ATOM 653 C C . GLY A 1 89 ? -15.092 4.732 15.603 1.00 92.12 89 GLY A C 1
ATOM 654 O O . GLY A 1 89 ? -14.005 4.204 15.787 1.00 92.12 89 GLY A O 1
ATOM 655 N N . ASN A 1 90 ? -15.960 4.268 14.706 1.00 95.00 90 ASN A N 1
ATOM 656 C CA . ASN A 1 90 ? -15.822 2.972 14.028 1.00 95.00 90 ASN A CA 1
ATOM 657 C C . ASN A 1 90 ? -15.073 3.032 12.689 1.00 95.00 90 ASN A C 1
ATOM 659 O O . ASN A 1 90 ? -15.063 2.053 11.943 1.00 95.00 90 ASN A O 1
ATOM 663 N N . THR A 1 91 ? -14.478 4.174 12.356 1.00 96.12 91 THR A N 1
ATOM 664 C CA . THR A 1 91 ? -13.835 4.416 11.062 1.00 96.12 91 THR A CA 1
ATOM 665 C C . THR A 1 91 ? -12.480 5.081 11.233 1.00 96.12 91 THR A C 1
ATOM 667 O O . THR A 1 91 ? -12.312 5.924 12.114 1.00 96.12 91 THR A O 1
ATOM 670 N N . ALA A 1 92 ? -11.541 4.744 10.356 1.00 96.56 92 ALA A N 1
ATOM 671 C CA . ALA A 1 92 ? -10.219 5.348 10.287 1.00 96.56 92 ALA A CA 1
ATOM 672 C C . ALA A 1 92 ? -9.900 5.766 8.851 1.00 96.56 92 ALA A C 1
ATOM 674 O O . ALA A 1 92 ? -10.183 5.019 7.913 1.00 96.56 92 ALA A O 1
ATOM 675 N N . ALA A 1 93 ? -9.279 6.933 8.688 1.00 96.25 93 ALA A N 1
ATOM 676 C CA . ALA A 1 93 ? -8.650 7.300 7.426 1.00 96.25 93 ALA A CA 1
ATOM 677 C C . ALA A 1 93 ? -7.340 6.519 7.277 1.00 96.25 93 ALA A C 1
ATOM 679 O O . ALA A 1 93 ? -6.512 6.503 8.193 1.00 96.25 93 ALA A O 1
ATOM 680 N N . ILE A 1 94 ? -7.180 5.862 6.134 1.00 96.62 94 ILE A N 1
ATOM 681 C CA . ILE A 1 94 ? -6.010 5.063 5.794 1.00 96.62 94 ILE A CA 1
ATOM 682 C C . ILE A 1 94 ? -5.418 5.588 4.495 1.00 96.62 94 ILE A C 1
ATOM 684 O O . ILE A 1 94 ? -6.135 5.773 3.516 1.00 96.62 94 ILE A O 1
ATOM 688 N N . ASP A 1 95 ? -4.107 5.774 4.484 1.00 96.62 95 ASP A N 1
ATOM 689 C CA . ASP A 1 95 ? -3.336 6.035 3.276 1.00 96.62 95 ASP A CA 1
ATOM 690 C C . ASP A 1 95 ? -2.466 4.819 2.947 1.00 96.62 95 ASP A C 1
ATOM 692 O O . ASP A 1 95 ? -1.678 4.359 3.786 1.00 96.62 95 ASP A O 1
ATOM 696 N N . PHE A 1 96 ? -2.618 4.298 1.731 1.00 97.31 96 PHE A N 1
ATOM 697 C CA . PHE A 1 96 ? -1.714 3.312 1.161 1.00 97.31 96 PHE A CA 1
ATOM 698 C C . PHE A 1 96 ? -0.770 3.983 0.176 1.00 97.31 96 PHE A C 1
ATOM 700 O O . PHE A 1 96 ? -1.201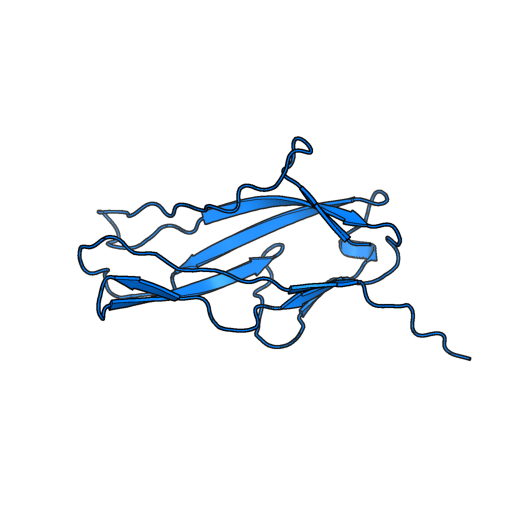 4.494 -0.854 1.00 97.31 96 PHE A O 1
ATOM 707 N N . ASN A 1 97 ? 0.526 3.892 0.449 1.00 97.44 97 ASN A N 1
ATOM 708 C CA . ASN A 1 97 ? 1.566 4.384 -0.443 1.00 97.44 97 ASN A CA 1
ATOM 709 C C . ASN A 1 97 ? 2.266 3.201 -1.119 1.00 97.44 97 ASN A C 1
ATOM 711 O O . ASN A 1 97 ? 2.833 2.331 -0.448 1.00 97.44 97 ASN A O 1
ATOM 715 N N . PHE A 1 98 ? 2.250 3.192 -2.449 1.00 97.12 98 PHE A N 1
ATOM 716 C CA . PHE A 1 98 ? 2.954 2.230 -3.290 1.00 97.12 98 PHE A CA 1
ATOM 717 C C . PHE A 1 98 ? 4.145 2.935 -3.935 1.00 97.12 98 PHE A C 1
ATOM 719 O O . PHE A 1 98 ? 3.980 3.803 -4.792 1.00 97.12 98 PHE A O 1
ATOM 726 N N . ALA A 1 99 ? 5.359 2.572 -3.531 1.00 95.81 99 ALA A N 1
ATOM 727 C CA . ALA A 1 99 ? 6.584 3.203 -4.010 1.00 95.81 99 ALA A CA 1
ATOM 728 C C . ALA A 1 99 ? 7.477 2.179 -4.718 1.00 95.81 99 ALA A C 1
ATOM 730 O O . ALA A 1 99 ? 7.639 1.069 -4.209 1.00 95.81 99 ALA A O 1
ATOM 731 N N . PRO A 1 100 ? 8.106 2.519 -5.855 1.00 93.75 100 PRO A N 1
ATOM 732 C CA . PRO A 1 100 ? 9.091 1.632 -6.448 1.00 93.75 100 PRO A CA 1
ATOM 733 C C . PRO A 1 100 ? 10.326 1.589 -5.547 1.00 93.75 100 PRO A C 1
ATOM 735 O O . PRO A 1 100 ? 10.739 2.607 -4.983 1.00 93.75 100 PRO A O 1
ATOM 738 N N . ALA A 1 101 ? 10.946 0.419 -5.426 1.00 85.69 101 ALA A N 1
ATOM 739 C CA . ALA A 1 101 ? 12.282 0.340 -4.862 1.00 85.69 101 ALA A CA 1
ATOM 740 C C . ALA A 1 101 ? 13.226 1.235 -5.683 1.00 85.69 101 ALA A C 1
ATOM 742 O O . ALA A 1 101 ? 13.085 1.356 -6.906 1.00 85.69 101 ALA A O 1
ATOM 743 N N . ALA A 1 102 ? 14.184 1.877 -5.010 1.00 73.94 102 ALA A N 1
ATOM 744 C CA . ALA A 1 102 ? 15.162 2.724 -5.679 1.00 73.94 102 ALA A CA 1
ATOM 745 C C . ALA A 1 102 ? 15.883 1.911 -6.769 1.00 73.94 102 ALA A C 1
ATOM 747 O O . ALA A 1 102 ? 16.571 0.935 -6.473 1.00 73.94 102 ALA A O 1
ATOM 748 N N . SER A 1 103 ? 15.710 2.305 -8.029 1.00 66.31 103 SER A N 1
ATOM 749 C CA . SER A 1 103 ? 16.346 1.668 -9.182 1.00 66.31 103 SER A CA 1
ATOM 750 C C . SER A 1 103 ? 17.134 2.701 -9.975 1.00 66.31 103 SER A C 1
ATOM 752 O O . SER A 1 103 ? 16.779 3.880 -10.034 1.00 66.31 103 SER A O 1
ATOM 754 N N . LYS A 1 104 ? 18.248 2.263 -10.567 1.00 65.00 104 LYS A N 1
ATOM 755 C CA . LYS A 1 104 ? 19.028 3.084 -11.494 1.00 65.00 104 LYS A CA 1
ATOM 756 C C . LYS A 1 104 ? 18.380 2.994 -12.874 1.00 65.00 104 LYS A C 1
ATOM 758 O O . LYS A 1 104 ? 18.793 2.180 -13.690 1.00 65.00 104 LYS A O 1
ATOM 763 N N . GLY A 1 105 ? 17.372 3.830 -13.105 1.00 74.06 105 GLY A N 1
ATOM 764 C CA . GLY A 1 105 ? 16.672 3.923 -14.384 1.00 74.06 105 GLY A CA 1
ATOM 765 C C . GLY A 1 105 ? 15.700 2.772 -14.645 1.00 74.06 105 GLY A C 1
ATOM 766 O O . GLY A 1 105 ? 15.864 1.658 -14.148 1.00 74.06 105 GLY A O 1
ATOM 767 N N . ILE A 1 106 ? 14.674 3.056 -15.443 1.00 86.94 106 ILE A N 1
ATOM 768 C CA . ILE A 1 106 ? 13.641 2.091 -15.822 1.00 86.94 106 ILE A CA 1
ATOM 769 C C . ILE A 1 106 ? 13.716 1.885 -17.333 1.00 86.94 106 ILE A C 1
ATOM 771 O O . ILE A 1 106 ? 13.736 2.846 -18.101 1.00 86.94 106 ILE A O 1
ATOM 775 N N . ALA A 1 107 ? 13.789 0.627 -17.773 1.00 88.75 107 ALA A N 1
ATOM 776 C CA . ALA A 1 107 ? 13.754 0.313 -19.195 1.00 88.75 107 ALA A CA 1
ATOM 777 C C . ALA A 1 107 ? 12.404 0.731 -19.797 1.00 88.75 107 ALA A C 1
ATOM 779 O O . ALA A 1 107 ? 11.371 0.678 -19.134 1.00 88.75 107 ALA A O 1
ATOM 780 N N . GLN A 1 108 ? 12.391 1.132 -21.066 1.00 87.19 108 GLN A N 1
ATOM 781 C CA . GLN A 1 108 ? 11.141 1.480 -21.735 1.00 87.19 108 GLN A CA 1
ATOM 782 C C . GLN A 1 108 ? 10.201 0.266 -21.783 1.00 87.19 108 GLN A C 1
ATOM 784 O O . GLN A 1 108 ? 10.597 -0.827 -22.184 1.00 87.19 108 GLN A O 1
ATOM 789 N N . GLY A 1 109 ? 8.937 0.467 -21.415 1.00 90.62 109 GLY A N 1
ATOM 790 C CA . GLY A 1 109 ? 7.912 -0.565 -21.523 1.00 90.62 109 GLY A CA 1
ATOM 791 C C . GLY A 1 109 ? 6.678 -0.271 -20.681 1.00 90.62 109 GLY A C 1
ATOM 792 O O . GLY A 1 109 ? 6.649 0.677 -19.897 1.00 90.62 109 GLY A O 1
ATOM 793 N N . ALA A 1 110 ? 5.652 -1.102 -20.851 1.00 94.25 110 ALA A N 1
ATOM 794 C CA . ALA A 1 110 ? 4.460 -1.079 -20.016 1.00 94.25 110 ALA A CA 1
ATOM 795 C C . ALA A 1 110 ? 4.641 -2.060 -18.854 1.00 94.25 110 ALA A C 1
ATOM 797 O O . ALA A 1 110 ? 4.749 -3.266 -19.069 1.00 94.25 110 ALA A O 1
ATOM 798 N N . TYR A 1 111 ? 4.656 -1.532 -17.634 1.00 95.88 111 TYR A N 1
ATOM 799 C CA . TYR A 1 111 ? 4.837 -2.311 -16.416 1.00 95.88 111 TYR A CA 1
ATOM 800 C C . TYR A 1 111 ? 3.494 -2.568 -15.733 1.00 95.88 111 TYR A C 1
ATOM 802 O O . TYR A 1 111 ? 2.693 -1.645 -15.580 1.00 95.88 111 TYR A O 1
ATOM 810 N N . LYS A 1 112 ? 3.242 -3.814 -15.319 1.00 97.31 112 LYS A N 1
ATOM 811 C CA . LYS A 1 112 ? 2.021 -4.212 -14.595 1.00 97.31 112 LYS A CA 1
ATOM 812 C C . LYS A 1 112 ? 2.352 -5.181 -13.468 1.00 97.31 112 LYS A C 1
ATOM 814 O O . LYS A 1 112 ? 3.294 -5.959 -13.580 1.00 97.31 112 LYS A O 1
ATOM 819 N N . GLY A 1 113 ? 1.565 -5.160 -12.404 1.00 96.94 113 GLY A N 1
ATOM 820 C CA . GLY A 1 113 ? 1.709 -6.072 -11.277 1.00 96.94 113 GLY A CA 1
ATOM 821 C C . GLY A 1 113 ? 0.472 -6.041 -10.394 1.00 96.94 113 GLY A C 1
ATOM 822 O O . GLY A 1 113 ? -0.408 -5.200 -10.580 1.00 96.94 113 GLY A O 1
ATOM 823 N N . THR A 1 114 ? 0.420 -6.957 -9.437 1.00 96.88 114 THR A N 1
ATOM 824 C CA . THR A 1 114 ? -0.651 -7.033 -8.443 1.00 96.88 114 THR A CA 1
ATOM 825 C C . THR A 1 114 ? -0.052 -6.831 -7.064 1.00 96.88 114 THR A C 1
ATOM 827 O O . THR A 1 114 ? 0.984 -7.410 -6.740 1.00 96.88 114 THR A O 1
ATOM 830 N N . VAL A 1 115 ? -0.717 -6.014 -6.254 1.00 97.06 115 VAL A N 1
ATOM 831 C CA . VAL A 1 115 ? -0.410 -5.858 -4.836 1.00 97.06 115 VAL A CA 1
ATOM 832 C C . VAL A 1 115 ? -1.533 -6.520 -4.048 1.00 97.06 115 VAL A C 1
ATOM 834 O O . VAL A 1 115 ? -2.700 -6.214 -4.271 1.00 97.06 115 VAL A O 1
ATOM 837 N N . ILE A 1 116 ? -1.177 -7.430 -3.145 1.00 96.81 116 ILE A N 1
ATOM 838 C CA . ILE A 1 116 ? -2.113 -8.052 -2.206 1.00 96.81 116 ILE A CA 1
ATOM 839 C C . ILE A 1 116 ? -1.781 -7.501 -0.823 1.00 96.81 116 ILE A C 1
ATOM 841 O O . ILE A 1 116 ? -0.619 -7.526 -0.415 1.00 96.81 116 ILE A O 1
ATOM 845 N N . ILE A 1 117 ? -2.791 -6.975 -0.135 1.00 96.94 117 ILE A N 1
ATOM 846 C CA . ILE A 1 117 ? -2.687 -6.499 1.244 1.00 96.94 117 ILE A CA 1
ATOM 847 C C . ILE A 1 117 ? -3.695 -7.296 2.058 1.00 96.94 117 ILE A C 1
ATOM 849 O O . ILE A 1 117 ? -4.897 -7.213 1.803 1.00 96.94 117 ILE A O 1
ATOM 853 N N . ASP A 1 118 ? -3.201 -8.030 3.045 1.00 96.62 118 ASP A N 1
ATOM 854 C CA . ASP A 1 118 ? -4.047 -8.735 3.995 1.00 96.62 118 ASP A CA 1
ATOM 855 C C . ASP A 1 118 ? -4.302 -7.816 5.187 1.00 96.62 118 ASP A C 1
ATOM 857 O O . ASP A 1 118 ? -3.366 -7.318 5.814 1.00 96.62 118 ASP A O 1
ATOM 861 N N . LEU A 1 119 ? -5.577 -7.583 5.496 1.00 96.31 119 LEU A N 1
ATOM 862 C CA . LEU A 1 119 ? -6.015 -6.833 6.670 1.00 96.31 119 LEU A CA 1
ATOM 863 C C . LEU A 1 119 ? -6.839 -7.749 7.559 1.00 96.31 119 LEU A C 1
ATOM 865 O O . LEU A 1 119 ? -7.826 -8.338 7.114 1.00 96.31 119 LEU A O 1
ATOM 869 N N . GLN A 1 120 ? -6.466 -7.835 8.831 1.00 95.31 120 GLN A N 1
ATOM 870 C CA . GLN A 1 120 ? -7.202 -8.627 9.805 1.00 95.31 120 GLN A CA 1
ATOM 871 C C . GLN A 1 120 ? -7.441 -7.828 11.076 1.00 95.31 120 GLN A C 1
ATOM 873 O O . GLN A 1 120 ? -6.622 -7.021 11.513 1.00 95.31 120 GLN A O 1
ATOM 878 N N . GLN A 1 121 ? -8.595 -8.073 11.680 1.00 93.81 121 GLN A N 1
ATOM 879 C CA . GLN A 1 121 ? -8.941 -7.539 12.982 1.00 93.81 121 GLN A CA 1
ATOM 880 C C . GLN A 1 121 ? -8.595 -8.587 14.026 1.00 93.81 121 GLN A C 1
ATOM 882 O O . GLN A 1 121 ? -9.116 -9.700 13.960 1.00 93.81 121 GLN A O 1
ATOM 887 N N . GLN A 1 122 ? -7.753 -8.237 14.996 1.00 91.38 122 GLN A N 1
ATOM 888 C CA . GLN A 1 122 ? -7.440 -9.167 16.073 1.00 91.38 122 GLN A CA 1
ATOM 889 C C . GLN A 1 122 ? -8.699 -9.446 16.901 1.00 91.38 122 GLN A C 1
ATOM 891 O O . GLN A 1 122 ? -9.443 -8.534 17.273 1.00 91.38 122 GLN A O 1
ATOM 896 N N . THR A 1 123 ? -8.948 -10.715 17.199 1.00 80.81 123 THR A N 1
ATOM 897 C CA . THR A 1 123 ? -9.951 -11.106 18.191 1.00 80.81 123 THR A CA 1
ATOM 898 C C . THR A 1 123 ? -9.412 -10.736 19.576 1.00 80.81 123 THR A C 1
ATOM 900 O O . THR A 1 123 ? -8.218 -10.936 19.810 1.00 80.81 123 THR A O 1
ATOM 903 N N . PRO A 1 124 ? -10.221 -10.199 20.509 1.00 65.62 124 PRO A N 1
ATOM 904 C CA . PRO A 1 124 ? -9.741 -9.933 21.858 1.00 65.62 124 PRO A CA 1
ATOM 905 C C . PRO A 1 124 ? -9.241 -11.239 22.472 1.00 65.62 124 PRO A C 1
ATOM 907 O O . PRO A 1 124 ? -9.976 -12.229 22.503 1.00 65.62 124 PRO A O 1
ATOM 910 N N . THR A 1 125 ? -8.002 -11.258 22.957 1.00 56.69 125 THR A N 1
ATOM 911 C CA . THR A 1 125 ? -7.530 -12.371 23.776 1.00 56.69 125 THR A CA 1
ATOM 912 C C . THR A 1 125 ? -8.296 -12.299 25.090 1.00 56.69 125 THR A C 1
ATOM 914 O O . THR A 1 125 ? -8.068 -11.394 25.891 1.00 56.69 125 THR A O 1
ATOM 917 N N . VAL A 1 126 ? -9.251 -13.205 25.299 1.00 47.25 126 VAL A N 1
ATOM 918 C CA . VAL A 1 126 ? -9.929 -13.322 26.590 1.00 47.25 126 VAL A CA 1
ATOM 919 C C . VAL A 1 126 ? -8.905 -13.906 27.558 1.00 47.25 126 VAL A C 1
ATOM 921 O O . VAL A 1 126 ? -8.635 -15.103 27.532 1.00 47.25 126 VAL A O 1
ATOM 924 N N . THR A 1 127 ? -8.269 -13.062 28.364 1.00 47.81 127 THR A N 1
ATOM 925 C CA . THR A 1 127 ? -7.524 -13.535 29.532 1.00 47.81 127 THR A CA 1
ATOM 926 C C . THR A 1 127 ? -8.555 -13.960 30.569 1.00 47.81 127 THR A C 1
ATOM 928 O O . THR A 1 127 ? -9.193 -13.105 31.183 1.00 47.81 127 THR A O 1
ATOM 931 N N . SER A 1 128 ? -8.773 -15.271 30.671 1.00 43.84 128 SER A N 1
ATOM 932 C CA . SER A 1 128 ? -9.491 -15.920 31.773 1.00 43.84 128 SER A CA 1
ATOM 933 C C . SER A 1 128 ? -8.726 -15.796 33.081 1.00 43.84 128 SER A C 1
ATOM 935 O O . SER A 1 128 ? -7.490 -16.000 33.015 1.00 43.84 128 SER A O 1
#

Foldseek 3Di:
DKDKDAPVRHRFDQDWDWDADPVQLFTDKTKGKIKIFAPCLQWKKKKAFLDFKWWDFPPDIWTKWKDKPNHTHYNDIDIGGSCVAPVDPGMGIIMIIIGTDDDPHDDDGDIDIHTDMDMDTDDDPPPD

InterPro domains:
  IPR007540 Fimbrial major subunit, CS1-type [PF04449] (2-117)

pLDDT: mean 92.02, std 9.72, range [43.84, 97.88]

Organism: NCBI:txid28092

Sequence (128 aa):
MLQLTAPDGSALDPNVSMKYSLITNTLSPADVNAILATNAPTNNIVASVPMTPVLFSGTNQIPLTVKMNNTPLKSSETLFKANTLFTNGNTAAIDFNFAPAASKGIAQGAYKGTVIIDLQQQTPTVTS

Secondary structure (DSSP, 8-state):
-EEEE-TTSSBPPS---PPEETTTTEEPPEEEEEEEEES-TTS-EEEE-SS--EEEETTEEEEEEEEETTEEP-SS-EEE-HHHH-TTSSEEEEEEEEEEPP-S---SS--B-----EEEEPPP----

Radius of gyration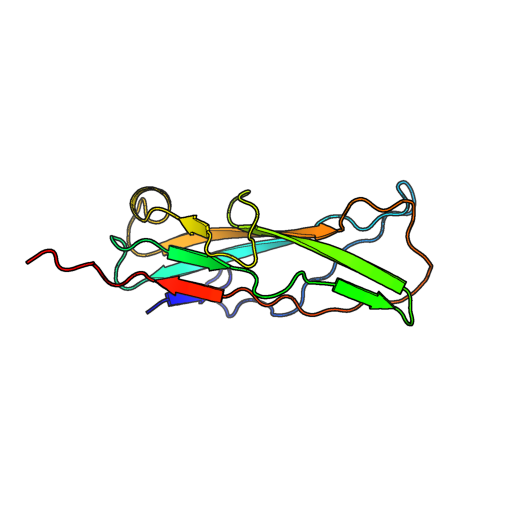: 16.7 Å; chains: 1; bounding box: 37×30×54 Å